Protein AF-A0A7J9WBV2-F1 (afdb_monomer_lite)

Sequence (48 aa):
MALTRIRGQRNGKTLETDAVHVMHLKDGKATESWVMSKDQAATDAFWS

Foldseek 3Di:
DDWDWDWDDDPNDTDTWIWDWDFDDDPNDTPDIDIGTPDVPSVVVRVD

Secondary structure (DSSP, 8-state):
-EEEEEEEEETTEEEEEEEEEEEEEETTEEEEEEEEES-HHHHHHHH-

pLDDT: mean 97.44, std 1.62, range [87.62, 98.44]

Structure (mmCIF, N/CA/C/O backbone):
data_AF-A0A7J9WBV2-F1
#
_entry.id   AF-A0A7J9WBV2-F1
#
loop_
_atom_site.group_PDB
_atom_site.id
_atom_site.type_symbol
_atom_site.label_atom_id
_atom_site.label_alt_id
_atom_site.label_comp_id
_atom_site.label_asym_id
_atom_site.label_entity_id
_atom_site.label_seq_id
_atom_site.pdbx_PDB_ins_code
_atom_site.Cartn_x
_atom_site.Cartn_y
_atom_site.Cartn_z
_atom_site.occupancy
_atom_site.B_iso_or_equiv
_atom_site.auth_seq_id
_atom_site.auth_comp_id
_atom_site.auth_asym_id
_atom_site.auth_atom_id
_atom_site.pdbx_PDB_model_num
ATOM 1 N N . MET A 1 1 ? 12.148 1.378 -6.305 1.00 87.62 1 MET A N 1
ATOM 2 C CA . MET A 1 1 ? 11.470 1.479 -4.994 1.00 87.62 1 MET A CA 1
ATOM 3 C C . MET A 1 1 ? 10.965 2.899 -4.815 1.00 87.62 1 MET A C 1
ATOM 5 O O . MET A 1 1 ? 11.599 3.801 -5.352 1.00 87.62 1 MET A O 1
ATOM 9 N N . ALA A 1 2 ? 9.872 3.097 -4.084 1.00 95.50 2 ALA A N 1
ATOM 10 C CA . ALA A 1 2 ? 9.342 4.423 -3.772 1.00 95.50 2 ALA A CA 1
ATOM 11 C C . ALA A 1 2 ? 8.806 4.481 -2.335 1.00 95.50 2 ALA A C 1
ATOM 13 O O . ALA A 1 2 ? 8.247 3.497 -1.847 1.00 95.50 2 ALA A O 1
ATOM 14 N N . LEU A 1 3 ? 8.957 5.638 -1.681 1.00 97.69 3 LEU A N 1
ATOM 15 C CA . LEU A 1 3 ? 8.226 5.956 -0.455 1.00 97.69 3 LEU A CA 1
ATOM 16 C C . LEU A 1 3 ? 6.807 6.379 -0.838 1.00 97.69 3 LEU A C 1
ATOM 18 O O . LEU A 1 3 ? 6.617 7.242 -1.694 1.00 97.69 3 LEU A O 1
ATOM 22 N N . THR A 1 4 ? 5.818 5.770 -0.198 1.00 97.81 4 THR A N 1
ATOM 23 C CA . THR A 1 4 ? 4.398 5.988 -0.470 1.00 97.81 4 THR A CA 1
ATOM 24 C C . THR A 1 4 ? 3.666 6.341 0.815 1.00 97.81 4 THR A C 1
ATOM 26 O O . THR A 1 4 ? 3.997 5.834 1.886 1.00 97.81 4 THR A O 1
ATOM 29 N N . ARG A 1 5 ? 2.654 7.204 0.702 1.00 97.94 5 ARG A N 1
ATOM 30 C CA . ARG A 1 5 ? 1.679 7.454 1.765 1.00 97.94 5 ARG A CA 1
ATOM 31 C C . ARG A 1 5 ? 0.398 6.714 1.408 1.00 97.94 5 ARG A C 1
ATOM 33 O O . ARG A 1 5 ? -0.234 7.043 0.407 1.00 97.94 5 ARG A O 1
ATOM 40 N N . ILE A 1 6 ? 0.020 5.731 2.214 1.00 97.38 6 ILE A N 1
ATOM 41 C CA . ILE A 1 6 ? -1.203 4.946 2.035 1.00 97.38 6 ILE A CA 1
ATOM 42 C C . ILE A 1 6 ? -2.279 5.531 2.945 1.00 97.38 6 ILE A C 1
ATOM 44 O O . ILE A 1 6 ? -2.051 5.715 4.140 1.00 97.38 6 ILE A O 1
ATOM 48 N N . ARG A 1 7 ? -3.455 5.813 2.378 1.00 97.94 7 ARG A N 1
ATOM 49 C CA . ARG A 1 7 ? -4.659 6.235 3.103 1.00 97.94 7 ARG A CA 1
ATOM 50 C C . ARG A 1 7 ? -5.839 5.376 2.676 1.00 97.94 7 ARG A C 1
ATOM 52 O O . ARG A 1 7 ? -6.003 5.124 1.485 1.00 97.94 7 ARG A O 1
ATOM 59 N N . GLY A 1 8 ? -6.665 4.958 3.627 1.00 97.69 8 GLY A N 1
ATOM 60 C CA . GLY A 1 8 ? -7.838 4.135 3.346 1.00 97.69 8 GLY A CA 1
ATOM 61 C C . GLY A 1 8 ? -8.900 4.214 4.434 1.00 97.69 8 GLY A C 1
ATOM 62 O O . GLY A 1 8 ? -8.601 4.474 5.598 1.00 97.69 8 GLY A O 1
ATOM 63 N N . GLN A 1 9 ? -10.149 3.971 4.040 1.00 98.06 9 GLN A N 1
ATOM 64 C CA . GLN A 1 9 ? -11.299 3.842 4.935 1.00 98.06 9 GLN A CA 1
ATOM 65 C C . GLN A 1 9 ? -12.053 2.554 4.590 1.00 98.06 9 GLN A C 1
ATOM 67 O O . GLN A 1 9 ? -12.304 2.285 3.415 1.00 98.06 9 GLN A O 1
ATOM 72 N N . ARG A 1 10 ? -12.396 1.742 5.596 1.00 97.06 10 ARG A N 1
ATOM 73 C CA . ARG A 1 10 ? -13.103 0.461 5.418 1.00 97.06 10 ARG A CA 1
ATOM 74 C C . ARG A 1 10 ? -13.873 0.091 6.681 1.00 97.06 10 ARG A C 1
ATOM 76 O O . ARG A 1 10 ? -13.276 0.016 7.744 1.00 97.06 10 ARG A O 1
ATOM 83 N N . ASN A 1 11 ? -15.174 -0.196 6.572 1.00 95.81 11 ASN A N 1
ATOM 84 C CA . ASN A 1 11 ? -16.011 -0.649 7.699 1.00 95.81 11 ASN A CA 1
ATOM 85 C C . ASN A 1 11 ? -15.879 0.235 8.961 1.00 95.81 11 ASN A C 1
ATOM 87 O O . ASN A 1 11 ? -15.770 -0.272 10.073 1.00 95.81 11 ASN A O 1
ATOM 91 N N . GLY A 1 12 ? -15.806 1.559 8.788 1.00 97.00 12 GLY A N 1
ATOM 92 C CA . GLY A 1 12 ? -15.586 2.511 9.886 1.00 97.00 12 GLY A CA 1
ATOM 93 C C . GLY A 1 12 ? -14.147 2.581 10.425 1.00 97.00 12 GLY A C 1
ATOM 94 O O . GLY A 1 12 ? -13.859 3.450 11.243 1.00 97.00 12 GLY A O 1
ATOM 95 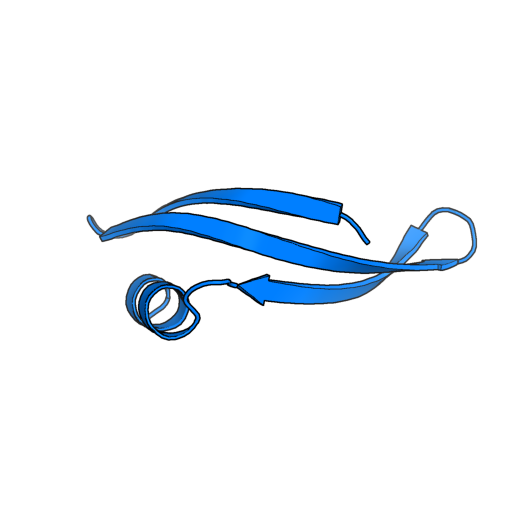N N . LYS A 1 13 ? -13.230 1.724 9.959 1.00 97.75 13 LYS A N 1
ATOM 96 C CA . LYS A 1 13 ? -11.789 1.803 10.237 1.00 97.75 13 LYS A CA 1
ATOM 97 C C . LYS A 1 13 ? -11.121 2.796 9.282 1.00 97.75 13 LYS A C 1
ATOM 99 O O . LYS A 1 13 ? -11.473 2.859 8.102 1.00 97.75 13 LYS A O 1
ATOM 104 N N . THR A 1 14 ? -10.103 3.497 9.773 1.00 97.81 14 THR A N 1
ATOM 105 C CA . THR A 1 14 ? -9.243 4.391 8.984 1.00 97.81 14 THR A CA 1
ATOM 106 C C . THR A 1 14 ? -7.798 3.927 9.098 1.00 97.81 14 THR A C 1
ATOM 108 O O . THR A 1 14 ? -7.343 3.597 10.191 1.00 97.81 14 THR A O 1
ATOM 111 N N . LEU A 1 15 ? -7.076 3.928 7.980 1.00 98.25 15 LEU A N 1
ATOM 112 C CA . LEU A 1 15 ? -5.637 3.695 7.924 1.00 98.25 15 LEU A CA 1
ATOM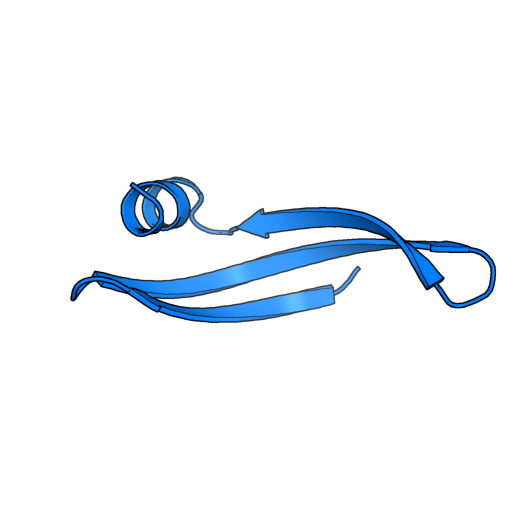 113 C C . LEU A 1 15 ? -4.960 4.895 7.274 1.00 98.25 15 LEU A C 1
ATOM 115 O O . LEU A 1 15 ? -5.373 5.348 6.206 1.00 98.25 15 LEU A O 1
ATOM 119 N N . GLU A 1 16 ? -3.888 5.368 7.897 1.00 97.94 16 GLU A N 1
ATOM 120 C CA . GLU A 1 16 ? -2.954 6.296 7.283 1.00 97.94 16 GLU A CA 1
ATOM 121 C C . GLU A 1 16 ? -1.526 5.919 7.707 1.00 97.94 16 GLU A C 1
ATOM 123 O O . GLU A 1 16 ? -1.178 5.999 8.883 1.00 97.94 16 GLU A O 1
ATOM 128 N N . THR A 1 17 ? -0.703 5.473 6.757 1.00 97.62 17 THR A N 1
ATOM 129 C CA . THR A 1 17 ? 0.645 4.960 7.044 1.00 97.62 17 THR A CA 1
ATOM 130 C C . THR A 1 17 ? 1.618 5.232 5.901 1.00 97.62 17 THR A C 1
ATOM 132 O O . THR A 1 17 ? 1.216 5.380 4.746 1.00 97.62 17 THR A O 1
ATOM 135 N N . ASP A 1 18 ? 2.906 5.317 6.227 1.00 98.44 18 ASP A N 1
ATOM 136 C CA . ASP A 1 18 ? 3.964 5.330 5.216 1.00 98.44 18 ASP A CA 1
ATOM 137 C C . ASP A 1 18 ? 4.313 3.889 4.848 1.00 98.44 18 ASP A C 1
ATOM 139 O O . ASP A 1 18 ? 4.301 3.005 5.704 1.00 98.44 18 ASP A O 1
ATOM 143 N N . ALA A 1 19 ? 4.666 3.648 3.593 1.00 98.12 19 ALA A N 1
ATOM 144 C CA . ALA A 1 19 ? 5.125 2.345 3.143 1.00 98.12 19 ALA A CA 1
ATOM 145 C C . ALA A 1 19 ? 6.190 2.472 2.057 1.00 98.12 19 ALA A C 1
ATOM 147 O O . ALA A 1 19 ? 6.182 3.417 1.262 1.00 98.12 19 ALA A O 1
ATOM 148 N N . VAL A 1 20 ? 7.080 1.487 1.984 1.00 98.44 20 VAL A N 1
ATOM 149 C CA . VAL A 1 20 ? 7.956 1.314 0.824 1.00 98.44 20 VAL A CA 1
ATOM 150 C C . VAL A 1 20 ? 7.278 0.372 -0.160 1.00 98.44 20 VAL A C 1
ATOM 152 O O . VAL A 1 20 ? 6.908 -0.746 0.197 1.00 98.44 20 VAL A O 1
ATOM 155 N N . HIS A 1 21 ? 7.144 0.816 -1.410 1.00 98.25 21 HIS A N 1
ATOM 156 C CA . HIS A 1 21 ? 6.690 -0.020 -2.517 1.00 98.25 21 HIS A CA 1
ATOM 157 C C . HIS A 1 21 ? 7.888 -0.424 -3.378 1.00 98.25 21 HIS A C 1
ATOM 159 O O . HIS A 1 21 ? 8.592 0.415 -3.957 1.00 98.25 21 HIS A O 1
ATOM 165 N N . VAL A 1 22 ? 8.141 -1.727 -3.446 1.00 98.12 22 VAL A N 1
ATOM 166 C CA . VAL A 1 22 ? 9.143 -2.336 -4.320 1.00 98.12 22 VAL A CA 1
ATOM 167 C C . VAL A 1 22 ? 8.415 -3.020 -5.467 1.00 98.12 22 VAL A C 1
ATOM 169 O O . VAL A 1 22 ? 7.505 -3.812 -5.243 1.00 98.12 22 VAL A O 1
ATOM 172 N N . MET A 1 23 ? 8.820 -2.712 -6.696 1.00 98.19 23 MET A N 1
ATOM 173 C CA . MET A 1 23 ? 8.277 -3.322 -7.905 1.00 98.19 23 MET A CA 1
ATOM 174 C C . MET A 1 23 ? 9.426 -3.856 -8.748 1.00 98.19 23 MET A C 1
ATOM 176 O O . MET A 1 23 ? 10.419 -3.154 -8.953 1.00 98.19 23 MET A O 1
ATOM 180 N N . HIS A 1 24 ? 9.263 -5.072 -9.254 1.00 98.38 24 HIS A N 1
ATOM 181 C CA . HIS A 1 24 ? 10.081 -5.608 -10.332 1.00 98.38 24 HIS A CA 1
ATOM 182 C C . HIS A 1 24 ? 9.339 -5.361 -11.649 1.00 98.38 24 HIS A C 1
ATOM 184 O O . HIS A 1 24 ? 8.163 -5.714 -11.771 1.00 98.38 24 HIS A O 1
ATOM 190 N N . LEU A 1 25 ? 9.999 -4.695 -12.602 1.00 98.06 25 LEU A N 1
ATOM 191 C CA . LEU A 1 25 ? 9.425 -4.361 -13.904 1.00 98.06 25 LEU A CA 1
ATOM 192 C C . LEU A 1 25 ? 10.121 -5.141 -15.023 1.00 98.06 25 LEU A C 1
ATOM 194 O O . LEU A 1 25 ? 11.349 -5.164 -15.088 1.00 98.06 25 LEU A O 1
ATOM 198 N N . LYS A 1 26 ? 9.332 -5.688 -15.949 1.00 98.31 26 LYS A N 1
ATOM 199 C CA . LYS A 1 26 ? 9.793 -6.290 -17.203 1.00 98.31 26 LYS A CA 1
ATOM 200 C C . LYS A 1 26 ? 8.905 -5.810 -18.346 1.00 98.31 26 LY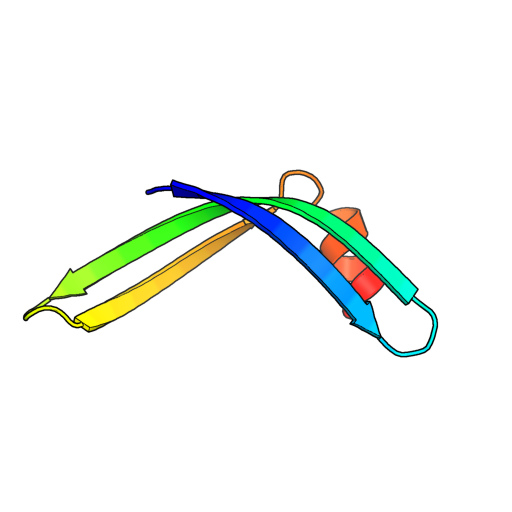S A C 1
ATOM 202 O O . LYS A 1 26 ? 7.684 -5.790 -18.212 1.00 98.31 26 LYS A O 1
ATOM 207 N N . ASP A 1 27 ? 9.518 -5.373 -19.445 1.00 98.19 27 ASP A N 1
ATOM 208 C CA . ASP A 1 27 ? 8.818 -4.856 -20.632 1.00 98.19 27 ASP A CA 1
ATOM 209 C C . ASP A 1 27 ? 7.793 -3.750 -20.298 1.00 98.19 27 ASP A C 1
ATOM 211 O O . ASP A 1 27 ? 6.677 -3.707 -20.814 1.00 98.19 27 ASP A O 1
ATOM 215 N N . GLY A 1 28 ? 8.167 -2.868 -19.362 1.00 97.56 28 GLY A N 1
ATOM 216 C CA . GLY A 1 28 ? 7.335 -1.751 -18.902 1.00 97.56 28 GLY A CA 1
ATOM 217 C C . GLY A 1 28 ? 6.167 -2.138 -17.987 1.00 97.56 28 GLY A C 1
ATOM 218 O O . GLY A 1 28 ? 5.370 -1.273 -17.633 1.00 97.56 28 GLY A O 1
ATOM 219 N N . LYS A 1 29 ? 6.050 -3.409 -17.583 1.00 97.94 29 LYS A N 1
ATOM 220 C CA . LYS A 1 29 ? 4.974 -3.910 -16.716 1.00 97.94 29 LYS A CA 1
ATOM 221 C C . LYS A 1 29 ? 5.523 -4.456 -15.408 1.00 97.94 29 LYS A C 1
ATOM 223 O O . LYS A 1 29 ? 6.616 -5.010 -15.371 1.00 97.94 29 LYS A O 1
ATOM 228 N N . ALA A 1 30 ? 4.743 -4.326 -14.340 1.00 97.69 30 ALA A N 1
ATOM 229 C CA . ALA A 1 30 ? 5.062 -4.947 -13.062 1.00 97.69 30 ALA A CA 1
ATOM 230 C C . ALA A 1 30 ? 4.885 -6.463 -13.149 1.00 97.69 30 ALA A C 1
ATOM 232 O O . ALA A 1 30 ? 3.809 -6.934 -13.515 1.00 97.69 30 ALA A O 1
ATOM 233 N N . THR A 1 31 ? 5.927 -7.213 -12.808 1.00 98.31 31 THR A N 1
ATOM 234 C CA . THR A 1 31 ? 5.873 -8.676 -12.693 1.00 98.31 31 THR A CA 1
ATOM 235 C C . THR A 1 31 ? 5.704 -9.115 -11.247 1.00 98.31 31 THR A C 1
ATOM 237 O O . THR A 1 31 ? 5.040 -10.111 -10.987 1.00 98.31 31 THR A O 1
ATOM 240 N N . GLU A 1 32 ? 6.270 -8.357 -10.304 1.00 98.38 32 GLU A N 1
ATOM 241 C CA . GLU A 1 32 ? 6.189 -8.614 -8.865 1.00 98.38 32 GLU A CA 1
ATOM 242 C C . GLU A 1 32 ? 6.084 -7.285 -8.103 1.00 98.38 32 GLU A C 1
ATOM 244 O O . GLU A 1 32 ? 6.578 -6.245 -8.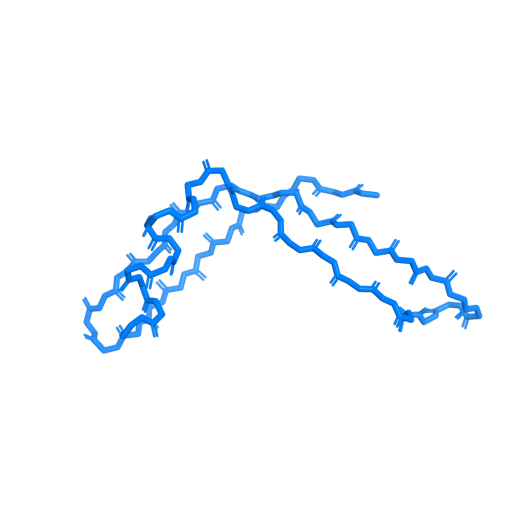556 1.00 98.38 32 GLU A O 1
ATOM 249 N N . SER A 1 33 ? 5.425 -7.317 -6.944 1.00 97.75 33 SER A N 1
ATOM 250 C CA . SER A 1 33 ? 5.166 -6.141 -6.115 1.00 97.75 33 SER A CA 1
ATOM 251 C C . SER A 1 33 ? 5.156 -6.512 -4.636 1.00 97.75 33 SER A C 1
ATOM 253 O O . SER A 1 33 ? 4.432 -7.418 -4.231 1.00 97.75 33 SER A O 1
ATOM 255 N N . TRP A 1 34 ? 5.882 -5.743 -3.827 1.00 98.25 34 TRP A N 1
ATOM 256 C CA . TRP A 1 34 ? 5.910 -5.866 -2.370 1.00 98.25 34 TRP A CA 1
ATOM 257 C C . TRP A 1 34 ? 5.683 -4.505 -1.727 1.00 98.25 34 TRP A C 1
ATOM 259 O O . TRP A 1 34 ? 6.325 -3.520 -2.097 1.00 98.25 34 TRP A O 1
ATOM 269 N N . VAL A 1 35 ? 4.784 -4.460 -0.746 1.00 97.62 35 VAL A N 1
ATOM 270 C CA . VAL A 1 35 ? 4.503 -3.268 0.057 1.00 97.62 35 VAL A CA 1
ATOM 271 C C . VAL A 1 35 ? 4.911 -3.564 1.488 1.00 97.62 35 VAL A C 1
ATOM 273 O O . VAL A 1 35 ? 4.436 -4.522 2.089 1.00 97.62 35 VAL A O 1
ATOM 276 N N . MET A 1 36 ? 5.809 -2.744 2.015 1.00 97.69 36 MET A N 1
ATOM 277 C CA . MET A 1 36 ? 6.296 -2.837 3.385 1.00 97.69 36 MET A CA 1
ATOM 278 C C . MET A 1 36 ? 5.750 -1.638 4.148 1.00 97.69 36 MET A C 1
ATOM 280 O O . MET A 1 36 ? 6.252 -0.521 3.991 1.00 97.69 36 MET A O 1
ATOM 284 N N . SER A 1 37 ? 4.694 -1.862 4.928 1.00 97.81 37 SER A N 1
ATOM 285 C CA . SER A 1 37 ? 4.100 -0.830 5.775 1.00 97.81 37 SER A CA 1
ATOM 286 C C . SER A 1 37 ? 5.026 -0.490 6.939 1.00 97.81 37 SER A C 1
ATOM 288 O O . SER A 1 37 ? 5.581 -1.377 7.584 1.00 97.81 37 SER A O 1
ATOM 290 N N . LYS A 1 38 ? 5.146 0.801 7.258 1.00 97.88 38 LYS A N 1
ATOM 291 C CA . LYS A 1 38 ? 5.872 1.281 8.442 1.00 97.88 38 LYS A CA 1
ATOM 292 C C . LYS A 1 38 ? 5.255 0.766 9.744 1.00 97.88 38 LYS A C 1
ATOM 294 O O . LYS A 1 38 ? 5.978 0.504 10.697 1.00 97.88 38 LYS A O 1
ATOM 299 N N . ASP A 1 39 ? 3.932 0.618 9.758 1.00 97.06 39 ASP A N 1
ATOM 300 C CA . ASP A 1 39 ? 3.175 -0.017 10.836 1.00 97.06 39 ASP A CA 1
ATOM 301 C C . ASP A 1 39 ? 2.383 -1.205 10.271 1.00 97.06 39 ASP A C 1
ATOM 303 O O . ASP A 1 39 ? 1.285 -1.056 9.715 1.00 97.06 39 ASP A O 1
ATOM 307 N N . GLN A 1 40 ? 2.992 -2.390 10.350 1.00 97.69 40 GLN A N 1
ATOM 308 C CA . GLN A 1 40 ? 2.371 -3.623 9.876 1.00 97.69 40 GLN A CA 1
ATOM 309 C C . GLN A 1 40 ? 1.170 -4.012 10.748 1.00 97.69 40 GLN A C 1
ATOM 311 O O . GLN A 1 40 ? 0.145 -4.408 10.206 1.00 97.69 40 GLN A O 1
ATOM 316 N N . ALA A 1 41 ? 1.235 -3.805 12.067 1.00 97.56 41 ALA A N 1
ATOM 317 C CA . ALA A 1 41 ? 0.144 -4.155 12.975 1.00 97.56 41 ALA A CA 1
ATOM 318 C C . ALA A 1 41 ? -1.115 -3.311 12.714 1.00 97.56 41 ALA A C 1
ATOM 320 O O . A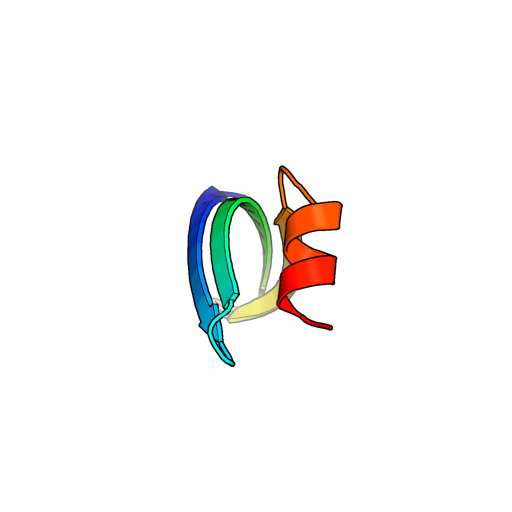LA A 1 41 ? -2.220 -3.851 12.664 1.00 97.56 41 ALA A O 1
ATOM 321 N N . ALA A 1 42 ? -0.969 -2.002 12.479 1.00 97.00 42 ALA A N 1
ATOM 322 C CA . ALA A 1 42 ? -2.089 -1.145 12.084 1.00 97.00 42 ALA A CA 1
ATOM 323 C C . ALA A 1 42 ? -2.662 -1.534 10.713 1.00 97.00 42 ALA A C 1
ATOM 325 O O . ALA A 1 42 ? -3.877 -1.489 10.511 1.00 97.00 42 ALA A O 1
ATOM 326 N N . THR A 1 43 ? -1.799 -1.947 9.778 1.00 97.88 43 THR A N 1
ATOM 327 C CA . THR A 1 43 ? -2.224 -2.456 8.466 1.00 97.88 43 THR A CA 1
ATOM 328 C C . THR A 1 43 ? -3.044 -3.741 8.627 1.00 97.88 43 THR A C 1
ATOM 330 O O . THR A 1 43 ? -4.147 -3.828 8.091 1.00 97.88 43 THR A O 1
ATOM 333 N N . ASP A 1 44 ? -2.578 -4.699 9.426 1.00 97.81 44 ASP A N 1
ATOM 334 C CA . ASP A 1 44 ? -3.282 -5.961 9.687 1.00 97.81 44 ASP A CA 1
ATOM 335 C C . ASP A 1 44 ? -4.619 -5.722 10.412 1.00 97.81 44 ASP A C 1
ATOM 337 O O . ASP A 1 44 ? -5.657 -6.268 10.029 1.00 97.81 44 ASP A O 1
ATOM 341 N N . ALA A 1 45 ? -4.640 -4.826 11.406 1.00 97.12 45 ALA A N 1
ATOM 342 C CA . ALA A 1 45 ? -5.859 -4.430 12.107 1.00 97.12 45 ALA A CA 1
ATOM 343 C C . ALA A 1 45 ? -6.882 -3.766 11.167 1.00 97.12 45 ALA A C 1
ATOM 345 O O . ALA A 1 45 ? -8.084 -4.024 11.279 1.00 97.12 45 ALA A O 1
ATOM 346 N N . PHE A 1 46 ? -6.429 -2.954 10.207 1.00 97.88 46 PHE A N 1
ATOM 347 C CA . PHE A 1 46 ? -7.290 -2.372 9.176 1.00 97.88 46 PHE A CA 1
ATOM 348 C C . PHE A 1 46 ? -7.902 -3.438 8.254 1.00 97.88 46 PHE A C 1
ATOM 350 O O . PHE A 1 46 ? -9.067 -3.312 7.866 1.00 97.88 46 PHE A O 1
ATOM 357 N N . TRP A 1 47 ? -7.148 -4.493 7.921 1.00 96.75 47 TRP A N 1
ATOM 358 C CA . TRP A 1 47 ? -7.597 -5.540 6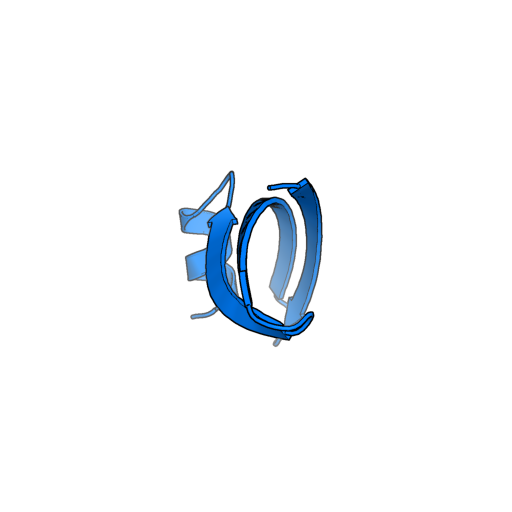.997 1.00 96.75 47 TRP A CA 1
ATOM 359 C C . TRP A 1 47 ? -8.414 -6.674 7.626 1.00 96.75 47 TRP A C 1
ATOM 361 O O . TRP A 1 47 ? -9.132 -7.343 6.874 1.00 96.75 47 TRP A O 1
ATOM 371 N N . SER A 1 48 ? -8.353 -6.850 8.949 1.00 94.31 48 SER A N 1
ATOM 372 C CA . SER A 1 48 ? -9.214 -7.791 9.692 1.00 94.31 48 SER A CA 1
ATOM 373 C C . SER A 1 48 ? -10.712 -7.512 9.581 1.00 94.31 48 SER A C 1
ATOM 375 O O . SER A 1 48 ? -11.109 -6.331 9.402 1.00 94.31 48 SER A O 1
#

Radius of gyration: 12.65 Å; chains: 1; bounding box: 28×16×34 Å